Protein AF-A0A7U7IC12-F1 (afdb_monomer_lite)

pLDDT: mean 80.58, std 16.58, range [36.0, 95.81]

Organism: Staphylococcus aureus (strain MRSA252) (NCBI:txid282458)

Foldseek 3Di:
DDADWDWDADPQGWIFTAHPVRHTDDIGDNVRCCVVCVVPPDPPPPDD

Radius of gyration: 11.02 Å; chains: 1; bounding box: 27×22×29 Å

Secondary structure (DSSP, 8-state):
-----EEEE-TTS-EEEE-TT--EEEEE-HHHHHHH-TTS-S------

Sequence (48 aa):
MRKQVIITKTVVGWYNIKDTQHNLMLNIPPKVFEQYFPDVSKDVKLRV

Structure (mmCIF, N/CA/C/O backbone):
data_AF-A0A7U7IC12-F1
#
_entry.id   AF-A0A7U7IC12-F1
#
loop_
_atom_site.group_PDB
_atom_site.id
_atom_site.type_symbol
_atom_site.label_atom_id
_atom_site.label_alt_id
_atom_site.label_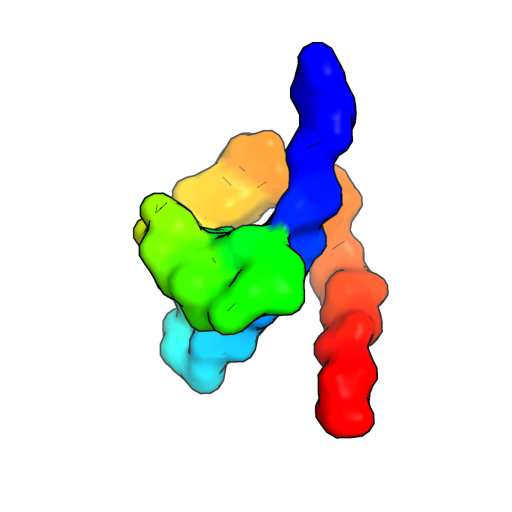comp_id
_atom_site.label_asym_id
_atom_site.label_entity_id
_atom_site.label_seq_id
_atom_site.pdbx_PDB_ins_code
_atom_site.Cartn_x
_atom_site.Cartn_y
_atom_site.Cartn_z
_atom_site.occupancy
_atom_site.B_iso_or_equiv
_atom_site.auth_seq_id
_atom_site.auth_comp_id
_atom_site.auth_asym_id
_atom_site.auth_atom_id
_atom_site.pdbx_PDB_model_num
ATOM 1 N N . MET A 1 1 ? -8.403 8.629 18.144 1.00 71.00 1 MET A N 1
ATOM 2 C CA . MET A 1 1 ? -9.194 7.430 17.777 1.00 71.00 1 MET A CA 1
ATOM 3 C C . MET A 1 1 ? -8.404 6.623 16.761 1.00 71.00 1 MET A C 1
ATOM 5 O O . MET A 1 1 ? -7.868 7.223 15.839 1.00 71.00 1 MET A O 1
ATOM 9 N N . ARG A 1 2 ? -8.283 5.303 16.933 1.00 76.75 2 ARG A N 1
ATOM 10 C CA . ARG A 1 2 ? -7.618 4.434 15.946 1.00 76.75 2 ARG A CA 1
ATOM 11 C C . ARG A 1 2 ? -8.646 4.036 14.885 1.00 76.75 2 ARG A C 1
ATOM 13 O O . ARG A 1 2 ? -9.737 3.611 15.249 1.00 76.75 2 ARG A O 1
ATOM 20 N N . LYS A 1 3 ? -8.322 4.213 13.603 1.00 80.38 3 LYS A N 1
ATOM 21 C CA . LYS A 1 3 ? -9.202 3.863 12.478 1.00 80.38 3 LYS A CA 1
ATOM 22 C C . LYS A 1 3 ? -8.615 2.654 11.758 1.00 80.38 3 LYS A C 1
ATOM 24 O O . LYS A 1 3 ? -7.445 2.678 11.388 1.00 80.38 3 LYS A O 1
ATOM 29 N N . GLN A 1 4 ? -9.410 1.599 11.605 1.00 88.00 4 GLN A N 1
ATOM 30 C CA . GLN A 1 4 ? -9.022 0.428 10.825 1.00 88.00 4 GLN A CA 1
ATOM 31 C C . GLN A 1 4 ? -9.136 0.749 9.334 1.00 88.00 4 GLN A C 1
ATOM 33 O O . GLN A 1 4 ? -10.087 1.405 8.907 1.00 88.00 4 GLN A O 1
ATOM 38 N N . VAL A 1 5 ? -8.163 0.286 8.556 1.00 88.50 5 VAL A N 1
ATOM 39 C CA . VAL A 1 5 ? -8.112 0.455 7.101 1.00 88.50 5 VAL A CA 1
ATOM 40 C C . VAL A 1 5 ? -7.741 -0.862 6.437 1.00 88.50 5 VAL A C 1
ATOM 42 O O . VAL A 1 5 ? -7.123 -1.730 7.056 1.00 88.50 5 VAL A O 1
ATOM 45 N N . ILE A 1 6 ? -8.113 -0.995 5.170 1.00 89.69 6 ILE A N 1
ATOM 46 C CA . ILE A 1 6 ? -7.720 -2.109 4.311 1.00 89.69 6 ILE A CA 1
ATOM 47 C C . ILE A 1 6 ? -6.663 -1.588 3.340 1.00 89.69 6 ILE A C 1
ATOM 49 O O . ILE A 1 6 ? -6.901 -0.607 2.637 1.00 89.69 6 ILE A O 1
ATOM 53 N N . ILE A 1 7 ? -5.507 -2.249 3.283 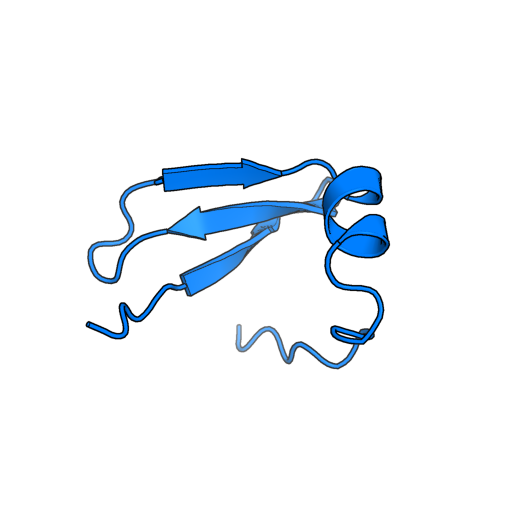1.00 88.12 7 ILE A N 1
ATOM 54 C CA . ILE A 1 7 ? -4.447 -1.939 2.319 1.00 88.12 7 ILE A CA 1
ATOM 55 C C . ILE A 1 7 ? -4.416 -3.052 1.273 1.00 88.12 7 ILE A C 1
ATOM 57 O O . ILE A 1 7 ? -4.230 -4.218 1.610 1.00 88.12 7 ILE A O 1
ATOM 61 N N . THR A 1 8 ? -4.595 -2.697 0.002 1.00 89.94 8 THR A N 1
ATOM 62 C CA . THR A 1 8 ? -4.512 -3.642 -1.127 1.00 89.94 8 THR A CA 1
ATOM 63 C C . THR A 1 8 ? -3.465 -3.181 -2.126 1.00 89.94 8 THR A C 1
ATOM 65 O O . THR A 1 8 ? -3.379 -1.983 -2.397 1.00 89.94 8 THR A O 1
ATOM 68 N N . LYS A 1 9 ? -2.724 -4.118 -2.721 1.00 89.25 9 LYS A N 1
ATOM 69 C CA . LYS A 1 9 ? -1.764 -3.836 -3.791 1.00 89.25 9 LYS A CA 1
ATOM 70 C C . LYS A 1 9 ? -2.395 -4.112 -5.156 1.00 89.25 9 LYS A C 1
ATOM 72 O O . LYS A 1 9 ? -3.015 -5.155 -5.346 1.00 89.25 9 LYS A O 1
ATOM 77 N N . THR A 1 10 ? -2.269 -3.182 -6.096 1.00 87.69 10 THR A N 1
ATOM 78 C CA . THR A 1 10 ? -2.724 -3.373 -7.479 1.00 87.69 10 THR A CA 1
ATOM 79 C C . THR A 1 10 ? -1.733 -4.232 -8.263 1.00 87.69 10 THR A C 1
ATOM 81 O O . THR A 1 10 ? -0.577 -4.384 -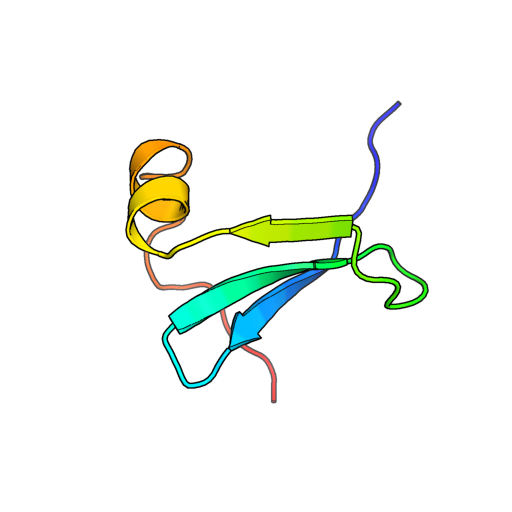7.867 1.00 87.69 10 THR A O 1
ATOM 84 N N . VAL A 1 11 ? -2.158 -4.749 -9.420 1.00 87.69 11 VAL A N 1
ATOM 85 C CA . VAL A 1 11 ? -1.288 -5.523 -10.329 1.00 87.69 11 VAL A CA 1
ATOM 86 C C . VAL A 1 11 ? -0.063 -4.711 -10.770 1.00 87.69 11 VAL A C 1
ATOM 88 O O . VAL A 1 11 ? 1.032 -5.249 -10.870 1.00 87.69 11 VAL A O 1
ATOM 91 N N . VAL A 1 12 ? -0.222 -3.396 -10.952 1.00 87.00 12 VAL A N 1
ATOM 92 C CA . VAL A 1 12 ? 0.871 -2.463 -11.289 1.00 87.00 12 VAL A CA 1
ATOM 93 C C . VAL A 1 12 ? 1.665 -1.984 -10.061 1.00 87.00 12 VAL A C 1
ATOM 95 O O . VAL A 1 12 ? 2.489 -1.080 -10.160 1.00 87.00 12 VAL A O 1
ATOM 98 N N . GLY A 1 13 ? 1.420 -2.572 -8.888 1.00 86.31 13 GLY A N 1
ATOM 99 C CA . GLY A 1 13 ? 2.221 -2.394 -7.679 1.00 86.31 13 GLY A CA 1
ATOM 100 C C . GLY A 1 13 ? 1.837 -1.225 -6.770 1.00 86.31 13 GLY A C 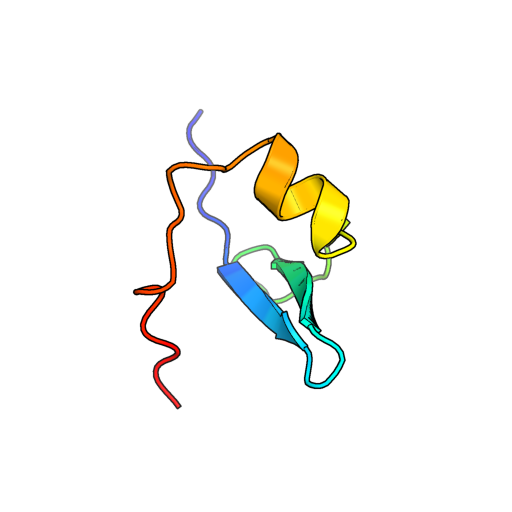1
ATOM 101 O O . GLY A 1 13 ? 2.492 -1.037 -5.748 1.00 86.31 13 GLY A O 1
ATOM 102 N N . TRP A 1 14 ? 0.795 -0.462 -7.100 1.00 91.44 14 TRP A N 1
ATOM 103 C CA . TRP A 1 14 ? 0.330 0.663 -6.281 1.00 91.44 14 TRP A CA 1
ATOM 104 C C . TRP A 1 14 ? -0.439 0.183 -5.054 1.00 91.44 14 TRP A C 1
ATOM 106 O O . TRP A 1 14 ? -1.058 -0.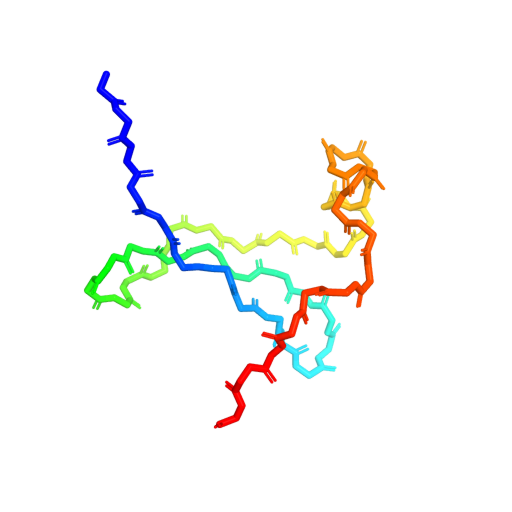880 -5.083 1.00 91.44 14 TRP A O 1
ATOM 116 N N . TYR A 1 15 ? -0.461 0.993 -4.001 1.00 91.06 15 TYR A N 1
ATOM 117 C CA . TYR A 1 15 ? -1.164 0.678 -2.762 1.00 91.06 15 TYR A CA 1
ATOM 118 C C . TYR A 1 15 ? -2.445 1.503 -2.649 1.00 91.06 15 TYR A C 1
ATOM 120 O O . TYR A 1 15 ? -2.407 2.730 -2.632 1.00 91.06 15 TYR A O 1
ATOM 128 N N . ASN A 1 16 ? -3.586 0.830 -2.546 1.00 92.38 16 ASN A N 1
ATOM 129 C CA . ASN A 1 16 ? -4.859 1.457 -2.210 1.00 92.38 16 ASN A CA 1
ATOM 130 C C . ASN A 1 16 ? -5.112 1.308 -0.719 1.00 92.38 16 ASN A C 1
ATOM 132 O O . ASN A 1 16 ? -5.136 0.184 -0.213 1.00 92.38 16 ASN A O 1
ATOM 136 N N . ILE A 1 17 ? -5.373 2.425 -0.055 1.00 91.00 17 ILE A N 1
ATOM 137 C CA . ILE A 1 17 ? -5.921 2.459 1.294 1.00 91.00 17 ILE A CA 1
ATOM 138 C C . ILE A 1 17 ? -7.422 2.667 1.162 1.00 91.00 17 ILE A C 1
ATOM 140 O O . ILE A 1 17 ? -7.875 3.632 0.538 1.00 91.00 17 ILE A O 1
ATOM 144 N N . LYS A 1 18 ? -8.185 1.752 1.744 1.00 92.81 18 LYS A N 1
ATOM 145 C CA . LYS A 1 18 ? -9.642 1.784 1.763 1.00 92.81 18 LYS A CA 1
ATOM 146 C C . LYS A 1 18 ? -10.153 1.814 3.194 1.00 92.81 18 LYS A C 1
ATOM 148 O O . LYS A 1 18 ? -9.489 1.314 4.108 1.00 92.81 18 LYS A O 1
ATOM 153 N N . ASP A 1 19 ? -11.342 2.366 3.378 1.00 93.81 19 ASP A N 1
ATOM 154 C CA . ASP A 1 19 ? -12.085 2.138 4.613 1.00 93.81 19 ASP A CA 1
ATOM 155 C C . ASP A 1 19 ? -12.643 0.701 4.662 1.00 93.81 19 ASP A C 1
ATOM 157 O O . ASP A 1 19 ? -12.492 -0.096 3.730 1.00 93.81 19 ASP A O 1
ATOM 161 N N . THR A 1 20 ? -13.288 0.349 5.772 1.00 92.62 20 THR A N 1
ATOM 162 C CA . THR A 1 20 ? -13.915 -0.968 5.962 1.00 92.62 20 THR A CA 1
ATOM 163 C C . THR A 1 20 ? -15.170 -1.179 5.110 1.00 92.62 20 THR A C 1
ATOM 165 O O . THR A 1 20 ? -15.672 -2.296 5.052 1.00 92.62 20 THR A O 1
ATOM 168 N N . GLN A 1 21 ? -15.665 -0.137 4.437 1.00 95.44 21 GLN A N 1
ATOM 169 C CA . GLN A 1 21 ? -16.750 -0.197 3.456 1.00 95.44 21 GLN A CA 1
ATOM 170 C C . GLN A 1 21 ? -16.213 -0.285 2.014 1.00 95.44 21 GLN A C 1
ATOM 172 O O . GLN A 1 21 ? -16.982 -0.204 1.062 1.00 95.44 21 GLN A O 1
ATOM 177 N N . HIS A 1 22 ? -14.900 -0.490 1.847 1.00 90.81 22 HIS A N 1
ATOM 178 C CA . HIS A 1 22 ? -14.189 -0.572 0.570 1.00 90.81 22 HIS A CA 1
ATOM 179 C C . HIS A 1 22 ? -14.134 0.727 -0.252 1.00 90.81 22 HIS A C 1
ATOM 181 O O . HIS A 1 22 ? -13.682 0.685 -1.404 1.00 90.81 22 HIS A O 1
ATOM 187 N N . ASN A 1 23 ? -14.481 1.879 0.326 1.00 95.81 23 ASN A N 1
ATOM 188 C CA . ASN A 1 23 ? -14.302 3.163 -0.346 1.00 95.81 23 ASN A CA 1
ATOM 189 C C . ASN A 1 23 ? -12.813 3.508 -0.419 1.00 95.81 23 ASN A C 1
ATOM 191 O O . ASN A 1 23 ? -12.082 3.386 0.568 1.00 95.81 23 ASN A O 1
ATOM 195 N N . LEU A 1 24 ? -12.355 3.952 -1.591 1.00 93.31 24 LEU A N 1
ATOM 196 C CA . LEU A 1 24 ? -10.975 4.389 -1.780 1.00 93.31 24 LEU A CA 1
ATOM 197 C C . LEU A 1 24 ? -10.736 5.695 -1.019 1.00 93.31 24 LEU A C 1
ATOM 199 O O . LEU A 1 24 ? -11.387 6.700 -1.284 1.00 93.31 24 LEU A O 1
ATOM 203 N N . MET A 1 25 ? -9.772 5.677 -0.103 1.00 91.88 25 MET A N 1
ATOM 204 C CA . MET A 1 25 ? -9.350 6.863 0.640 1.00 91.88 25 MET A CA 1
ATOM 205 C C . MET A 1 25 ? -8.087 7.473 0.037 1.00 91.88 25 MET A C 1
ATOM 207 O O . MET A 1 25 ? -7.976 8.690 -0.068 1.00 91.88 25 MET A O 1
ATOM 211 N N . LEU A 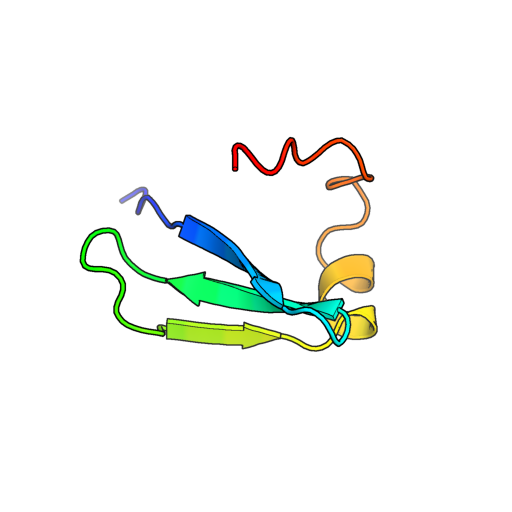1 26 ? -7.123 6.626 -0.335 1.00 91.00 26 LEU A N 1
ATOM 212 C CA . LEU A 1 26 ? -5.841 7.066 -0.872 1.00 91.00 26 LEU A CA 1
ATOM 213 C C . LEU A 1 26 ? -5.255 6.015 -1.814 1.00 91.00 26 LEU A C 1
ATOM 215 O O . LEU A 1 26 ? -5.381 4.813 -1.581 1.00 91.00 26 LEU A O 1
ATOM 219 N N . ASN A 1 27 ? -4.577 6.484 -2.853 1.00 93.44 27 ASN A N 1
ATOM 220 C CA . ASN A 1 27 ? -3.836 5.668 -3.801 1.00 93.44 27 ASN A CA 1
ATOM 221 C C . ASN A 1 27 ? -2.374 6.138 -3.791 1.00 93.44 27 ASN A C 1
ATOM 223 O O . ASN A 1 27 ? -2.089 7.302 -4.063 1.00 93.44 27 ASN A O 1
ATOM 227 N N . ILE A 1 28 ? -1.464 5.252 -3.388 1.00 92.06 28 ILE A N 1
ATOM 228 C CA . ILE A 1 28 ? -0.068 5.575 -3.084 1.00 92.06 28 ILE A CA 1
ATOM 229 C C . ILE A 1 28 ? 0.852 4.844 -4.072 1.00 92.06 28 ILE A C 1
ATOM 231 O O . ILE A 1 28 ? 0.772 3.614 -4.185 1.00 92.06 28 ILE A O 1
ATOM 235 N N . PRO A 1 29 ? 1.763 5.560 -4.756 1.00 92.12 29 PRO A N 1
ATOM 236 C CA . PRO A 1 29 ? 2.786 4.940 -5.587 1.00 92.12 29 PRO A CA 1
ATOM 237 C C . PRO A 1 29 ? 3.736 4.052 -4.765 1.00 92.12 29 PRO A C 1
ATOM 239 O O . PRO A 1 29 ? 4.049 4.395 -3.622 1.00 92.12 29 PRO A O 1
ATOM 242 N N . PRO A 1 30 ? 4.287 2.971 -5.347 1.00 87.06 30 PRO A N 1
ATOM 243 C CA . PRO A 1 30 ? 5.136 2.031 -4.617 1.00 87.06 30 PRO A CA 1
ATOM 244 C C . PRO A 1 30 ? 6.319 2.696 -3.902 1.00 87.06 30 PRO A C 1
ATOM 246 O O . PRO A 1 30 ? 6.517 2.475 -2.713 1.00 87.06 30 PRO A O 1
ATOM 249 N N . LYS A 1 31 ? 7.034 3.592 -4.597 1.00 88.69 31 LYS A N 1
ATOM 250 C CA . LYS A 1 31 ? 8.201 4.307 -4.052 1.00 88.69 31 LYS A CA 1
ATOM 251 C C . LYS A 1 31 ? 7.867 5.141 -2.815 1.00 88.69 31 LYS A C 1
ATOM 253 O O . LYS A 1 31 ? 8.647 5.188 -1.875 1.00 88.69 31 LYS A O 1
ATOM 258 N N . VAL A 1 32 ? 6.705 5.795 -2.826 1.00 89.12 32 VAL A N 1
ATOM 259 C CA . VAL A 1 32 ? 6.240 6.613 -1.700 1.00 89.12 32 VAL A CA 1
ATOM 260 C C . VAL A 1 32 ? 5.902 5.697 -0.529 1.00 89.12 32 VAL A C 1
ATOM 262 O O . VAL A 1 32 ? 6.348 5.932 0.586 1.00 89.12 32 VAL A O 1
ATOM 265 N N . PHE A 1 33 ? 5.171 4.610 -0.781 1.00 86.12 33 PHE A N 1
ATOM 266 C CA . PHE A 1 33 ? 4.826 3.657 0.269 1.00 86.12 33 PHE A CA 1
ATOM 267 C C . PHE A 1 33 ? 6.075 3.052 0.928 1.00 86.12 33 PHE A C 1
ATOM 269 O O . PHE A 1 33 ? 6.172 3.044 2.148 1.00 86.12 33 PHE A O 1
ATOM 276 N N . GLU A 1 34 ? 7.058 2.621 0.140 1.00 82.81 34 GLU A N 1
ATOM 277 C CA . GLU A 1 34 ? 8.318 2.050 0.638 1.00 82.81 34 GLU A CA 1
ATOM 278 C C . GLU A 1 34 ? 9.147 3.055 1.453 1.00 82.81 34 GLU A C 1
ATOM 280 O O . GLU A 1 34 ? 9.759 2.680 2.448 1.00 82.81 34 GLU A O 1
ATOM 285 N N . GLN A 1 35 ? 9.137 4.336 1.072 1.00 88.38 35 GLN A N 1
ATOM 286 C CA . GLN A 1 35 ? 9.852 5.390 1.795 1.00 88.38 35 GLN A CA 1
ATOM 287 C C . GLN A 1 35 ? 9.243 5.676 3.175 1.00 88.38 35 GLN A C 1
ATOM 289 O O . GLN A 1 35 ? 9.978 5.903 4.135 1.00 88.38 35 GLN A O 1
ATOM 294 N N . TYR A 1 36 ? 7.912 5.704 3.273 1.00 84.88 36 TYR A N 1
ATOM 295 C CA . TYR A 1 36 ? 7.213 6.035 4.521 1.00 84.88 36 TYR A CA 1
ATOM 296 C C . TYR A 1 36 ? 6.934 4.814 5.403 1.00 84.88 36 TYR A C 1
ATOM 298 O O . TYR A 1 36 ? 6.743 4.965 6.609 1.00 84.88 36 TYR A O 1
ATOM 306 N N . PHE A 1 37 ? 6.925 3.614 4.821 1.00 79.75 37 PHE A N 1
ATOM 307 C CA . PHE A 1 37 ? 6.659 2.353 5.510 1.00 79.75 37 PHE A CA 1
ATOM 308 C C . PHE A 1 37 ? 7.746 1.303 5.214 1.00 79.75 37 PHE A C 1
ATOM 310 O O . PHE A 1 37 ? 7.424 0.207 4.749 1.00 79.75 37 PHE A O 1
ATOM 317 N N . PRO A 1 38 ? 9.031 1.600 5.489 1.00 75.31 38 PRO A N 1
ATOM 318 C CA . PRO A 1 38 ? 10.141 0.705 5.153 1.00 75.31 38 PRO A CA 1
ATOM 319 C C . PRO A 1 38 ? 10.069 -0.638 5.900 1.00 75.31 38 PRO A C 1
ATOM 321 O O . PRO A 1 38 ? 10.476 -1.666 5.361 1.00 75.31 38 PRO A O 1
ATOM 324 N N . ASP A 1 39 ? 9.482 -0.643 7.103 1.00 73.94 39 ASP A N 1
ATOM 325 C CA . ASP A 1 39 ? 9.328 -1.835 7.948 1.00 73.94 39 ASP A CA 1
ATOM 326 C C . ASP A 1 39 ? 8.120 -2.698 7.564 1.00 73.94 39 ASP A C 1
ATOM 328 O O . ASP A 1 39 ? 7.998 -3.841 8.010 1.00 73.94 39 ASP A O 1
ATOM 332 N N . VAL A 1 40 ? 7.235 -2.194 6.695 1.00 68.38 40 VAL A N 1
ATOM 333 C CA . VAL A 1 40 ? 6.176 -2.996 6.061 1.00 68.38 40 VAL A CA 1
ATOM 334 C C . VAL A 1 40 ? 6.823 -3.796 4.921 1.00 68.38 40 VAL A C 1
ATOM 336 O O . VAL A 1 40 ? 6.505 -3.668 3.740 1.00 68.38 40 VAL A O 1
ATOM 339 N N . SER A 1 41 ? 7.816 -4.606 5.282 1.00 56.56 41 SER A N 1
ATOM 340 C CA . SER A 1 41 ? 8.557 -5.471 4.375 1.00 56.56 41 SER A CA 1
ATOM 341 C C . SER A 1 41 ? 7.697 -6.675 4.002 1.00 56.56 41 SER A C 1
ATOM 343 O O . SER A 1 41 ? 7.324 -7.445 4.879 1.00 56.56 41 SER A O 1
ATOM 345 N N . LYS A 1 42 ? 7.400 -6.776 2.696 1.00 53.56 42 LYS A N 1
ATOM 346 C CA . LYS A 1 42 ? 7.119 -7.926 1.791 1.00 53.56 42 LYS A CA 1
ATOM 347 C C . LYS A 1 42 ? 6.228 -9.103 2.230 1.00 53.56 42 LYS A C 1
ATOM 349 O O . LYS A 1 42 ? 5.644 -9.731 1.353 1.00 53.56 42 LYS A O 1
ATOM 354 N N . ASP A 1 43 ? 6.040 -9.350 3.517 1.00 49.31 43 ASP A N 1
ATOM 355 C CA . ASP A 1 43 ? 5.223 -10.419 4.096 1.00 49.31 43 ASP A CA 1
ATOM 356 C C . ASP A 1 43 ? 3.783 -9.981 4.387 1.00 49.31 43 ASP A C 1
ATOM 358 O O . ASP A 1 43 ? 3.065 -10.619 5.163 1.00 49.31 43 ASP A O 1
ATOM 362 N N . VAL A 1 44 ? 3.314 -8.909 3.736 1.00 50.84 44 VAL A N 1
ATOM 363 C CA . VAL A 1 44 ? 1.876 -8.645 3.641 1.00 50.84 44 VAL A CA 1
ATOM 364 C C . VAL A 1 44 ? 1.263 -9.826 2.892 1.00 50.84 44 VAL A C 1
ATOM 366 O O . VAL A 1 44 ? 1.230 -9.858 1.662 1.00 50.84 44 VAL A O 1
ATOM 369 N N . LYS A 1 45 ? 0.803 -10.828 3.648 1.00 44.56 45 LYS A N 1
ATOM 370 C CA . LYS A 1 45 ? 0.020 -11.947 3.136 1.00 44.56 45 LYS A CA 1
ATOM 371 C C . LYS A 1 45 ? -1.251 -11.374 2.525 1.00 44.56 45 LYS A C 1
ATOM 373 O O . LYS A 1 45 ? -2.232 -11.117 3.220 1.00 44.56 45 LYS A O 1
ATOM 378 N N . LEU A 1 46 ? -1.221 -11.190 1.211 1.00 43.00 46 LEU A N 1
ATOM 379 C CA . LEU A 1 46 ? -2.419 -11.096 0.396 1.00 43.00 46 LEU A CA 1
ATOM 380 C C . LEU A 1 46 ? -3.140 -12.438 0.549 1.00 43.00 46 LEU A C 1
ATOM 382 O O . LEU A 1 46 ? -2.738 -13.443 -0.033 1.00 43.00 46 LEU A O 1
ATOM 386 N N . ARG A 1 47 ? -4.161 -12.474 1.407 1.00 38.47 47 ARG A N 1
ATOM 387 C CA . ARG A 1 47 ? -5.156 -13.542 1.358 1.00 38.47 47 ARG A CA 1
ATOM 388 C C . ARG A 1 47 ? -5.981 -13.292 0.099 1.00 38.47 47 ARG A C 1
ATOM 390 O O . ARG A 1 47 ? -6.627 -12.249 0.008 1.00 38.47 47 ARG A O 1
ATOM 397 N N . VAL A 1 48 ? -5.853 -14.203 -0.863 1.00 36.00 48 VAL A N 1
ATOM 398 C CA . VAL A 1 48 ? -6.745 -14.320 -2.024 1.00 36.00 48 VAL A CA 1
ATOM 399 C C . VAL A 1 48 ? -8.099 -14.825 -1.545 1.00 36.00 48 VAL A C 1
ATOM 401 O O . VAL A 1 48 ? -8.094 -15.682 -0.628 1.00 36.00 48 VAL A O 1
#